Protein AF-A0A2E3S6R0-F1 (afdb_monomer)

Radius of gyration: 26.17 Å; Cα contacts (8 Å, |Δi|>4): 85; chains: 1; bounding box: 68×39×59 Å

Secondary structure (DSSP, 8-state):
--HHHHHHHHHHHHHHHHHHHHHHH-TT-------S----PPP---HHHHTT--GGGGGG-------------S----TTPEEPTTS-EEEE-TTS-EEEE-TTS-EEEEETTTTEEEEE-

Foldseek 3Di:
DPVVVVVVVVVVVVVVVVVVVVCVVPVPPPPPPPDDPPPPDPPDDDVCVVVVPDPPVVPPDDDDDDDPPPPPPAPDDDPPFDQDPQRKTWDADPVGWIKIAHPVNWIWIQDPVVRDTHTDD

Sequence (121 aa):
MPFWIALIIGVMIAIGVTALFLIRRRGDEGDNYQGQFASELAPAEDIYAMAGIDSAAATNVTQSESDATMQSTGAMAPAHATLNEHGQKTWVDEVGNTWCQNPDGSMMRFDTESGAWVPHQ

Nearest PDB structures (foldseek):
  4bxq-assembly1_A  TM=6.989E-01  e=8.598E-01  Danio rerio
  7z4b-assembly1_EA  TM=3.685E-01  e=2.975E-01  Escherichia phage vB_EcoP_SU10

Mean predicted aligned error: 21.36 Å

Structure (mmCIF, N/CA/C/O backbone):
data_AF-A0A2E3S6R0-F1
#
_entry.id   AF-A0A2E3S6R0-F1
#
loop_
_atom_site.group_PDB
_atom_site.id
_atom_site.type_symbol
_atom_site.label_atom_id
_atom_site.label_alt_id
_atom_site.label_comp_id
_atom_site.label_asym_id
_atom_site.label_entity_id
_atom_site.label_seq_id
_atom_site.pdbx_PDB_ins_code
_atom_site.Cartn_x
_atom_site.Cartn_y
_atom_site.Cartn_z
_atom_site.occupancy
_atom_site.B_iso_or_equiv
_atom_site.auth_seq_id
_atom_site.auth_comp_id
_atom_site.auth_asym_id
_atom_site.auth_atom_id
_atom_site.pdbx_PDB_model_num
ATOM 1 N N . MET A 1 1 ? -33.911 0.971 19.151 1.00 66.69 1 MET A N 1
ATOM 2 C CA . MET A 1 1 ? -32.793 1.423 18.294 1.00 66.69 1 MET A CA 1
ATOM 3 C C . MET A 1 1 ? -33.152 2.781 17.714 1.00 66.69 1 MET A C 1
ATOM 5 O O . MET A 1 1 ? -34.239 2.875 17.153 1.00 66.69 1 MET A O 1
ATOM 9 N N . PRO A 1 2 ? -32.337 3.834 17.885 1.00 81.62 2 PRO A N 1
ATOM 10 C CA . PRO A 1 2 ? -32.695 5.167 17.411 1.00 81.62 2 PRO A CA 1
ATOM 11 C C . PRO A 1 2 ? -32.715 5.172 15.879 1.00 81.62 2 PRO A C 1
ATOM 13 O O . PRO A 1 2 ? -31.675 5.051 15.236 1.00 81.62 2 PRO A O 1
ATOM 16 N N . PHE A 1 3 ? -33.908 5.279 15.293 1.00 80.19 3 PHE A N 1
ATOM 17 C CA . PHE A 1 3 ? -34.137 5.255 13.842 1.00 80.19 3 PHE A CA 1
ATOM 18 C C . PHE A 1 3 ? -33.315 6.320 13.089 1.00 80.19 3 PHE A C 1
ATOM 20 O O . PHE A 1 3 ? -32.894 6.096 11.956 1.00 80.19 3 PHE A O 1
ATOM 27 N N . TRP A 1 4 ? -32.989 7.438 13.748 1.00 87.06 4 TRP A N 1
ATOM 28 C CA . TRP A 1 4 ? -32.151 8.493 13.175 1.00 87.06 4 TRP A CA 1
ATOM 29 C C . TRP A 1 4 ? -30.727 8.023 12.840 1.00 87.06 4 TRP A C 1
ATOM 31 O O . TRP A 1 4 ? -30.132 8.519 11.890 1.00 87.06 4 TRP A O 1
ATOM 41 N N . ILE A 1 5 ? -30.176 7.056 13.585 1.00 89.69 5 ILE A N 1
ATOM 42 C CA . ILE A 1 5 ? -28.811 6.557 13.358 1.00 89.69 5 ILE A CA 1
ATOM 43 C C . ILE A 1 5 ? -28.769 5.763 12.054 1.00 89.69 5 ILE A C 1
ATOM 45 O O . ILE A 1 5 ? -27.871 5.958 11.240 1.00 89.69 5 ILE A O 1
ATOM 49 N N . ALA A 1 6 ? -29.779 4.921 11.822 1.00 88.38 6 ALA A N 1
ATOM 50 C CA . ALA A 1 6 ? -29.905 4.167 10.580 1.00 88.38 6 ALA A CA 1
ATOM 51 C C . ALA A 1 6 ? -30.070 5.096 9.365 1.00 88.38 6 ALA A C 1
ATOM 53 O O . ALA A 1 6 ? -29.501 4.826 8.310 1.00 88.38 6 ALA A O 1
ATOM 54 N N . LEU A 1 7 ? -30.781 6.219 9.529 1.00 90.81 7 LEU A N 1
ATOM 55 C CA . LEU A 1 7 ? -30.943 7.225 8.477 1.00 90.81 7 LEU A CA 1
ATOM 56 C C . LEU A 1 7 ? -29.609 7.905 8.133 1.00 90.81 7 LEU A C 1
ATOM 58 O O . LEU A 1 7 ? -29.259 7.994 6.959 1.00 90.81 7 LEU A O 1
ATOM 62 N N . ILE A 1 8 ? -28.830 8.317 9.139 1.00 92.44 8 ILE A N 1
ATOM 63 C CA . ILE A 1 8 ? -27.512 8.945 8.931 1.00 92.44 8 ILE A CA 1
ATOM 64 C C . ILE A 1 8 ? -26.546 7.977 8.234 1.00 92.44 8 ILE A C 1
ATOM 66 O O . ILE A 1 8 ? -25.868 8.356 7.278 1.00 92.44 8 ILE A O 1
ATOM 70 N N . ILE A 1 9 ? -26.515 6.717 8.674 1.00 91.75 9 ILE A N 1
ATOM 71 C CA . ILE A 1 9 ? -25.665 5.684 8.070 1.00 91.75 9 ILE A CA 1
ATOM 72 C C . ILE A 1 9 ? -26.089 5.418 6.620 1.00 91.75 9 ILE A C 1
ATOM 74 O O . ILE A 1 9 ? -25.236 5.363 5.735 1.00 91.75 9 ILE A O 1
ATOM 78 N N . GLY A 1 10 ? -27.394 5.320 6.349 1.00 93.69 10 GLY A N 1
ATOM 79 C CA . GLY A 1 10 ? -27.914 5.121 4.995 1.00 93.69 10 GLY A CA 1
ATOM 80 C C . GLY A 1 10 ? -27.517 6.241 4.030 1.00 93.69 10 GLY A C 1
ATOM 81 O O . GLY A 1 10 ? -27.111 5.960 2.903 1.00 93.69 10 GLY A O 1
ATOM 82 N N . VAL A 1 11 ? -27.556 7.499 4.482 1.00 94.25 11 VAL A N 1
ATOM 83 C CA . VAL A 1 11 ? -27.134 8.659 3.677 1.00 94.25 11 VAL A CA 1
ATOM 84 C C . VAL A 1 11 ? -25.633 8.616 3.377 1.00 94.25 11 VAL A C 1
ATOM 86 O O . VAL A 1 11 ? -25.240 8.806 2.227 1.00 94.25 11 VAL A O 1
ATOM 89 N N . MET A 1 12 ? -24.793 8.304 4.369 1.00 92.38 12 MET A N 1
ATOM 90 C CA . MET A 1 12 ? -23.341 8.191 4.164 1.00 92.38 12 MET A CA 1
ATOM 91 C C . MET A 1 12 ? -22.981 7.083 3.170 1.00 92.38 12 MET A C 1
ATOM 93 O O . MET A 1 12 ? -22.153 7.288 2.281 1.00 92.38 12 MET A O 1
ATOM 97 N N . ILE A 1 13 ? -23.644 5.927 3.273 1.00 94.25 13 ILE A N 1
ATOM 98 C CA . ILE A 1 13 ? -23.439 4.816 2.339 1.00 94.25 13 ILE A CA 1
ATOM 99 C C . ILE A 1 13 ? -23.885 5.218 0.927 1.00 94.25 13 ILE A C 1
ATOM 101 O O . ILE A 1 13 ? -23.160 4.966 -0.033 1.00 94.25 13 ILE A O 1
ATOM 105 N N . ALA A 1 14 ? -25.030 5.893 0.780 1.00 92.50 14 ALA A N 1
ATOM 106 C CA . ALA A 1 14 ? -25.534 6.324 -0.524 1.00 92.50 14 ALA A CA 1
ATOM 107 C C . ALA A 1 14 ? -24.580 7.298 -1.239 1.00 92.50 14 ALA A C 1
ATOM 109 O O . ALA A 1 14 ? -24.371 7.169 -2.449 1.00 92.50 14 ALA A O 1
ATOM 110 N N . ILE A 1 15 ? -23.961 8.223 -0.497 1.00 90.56 15 ILE A N 1
ATOM 111 C CA . ILE A 1 15 ? -22.965 9.172 -1.024 1.00 90.56 15 ILE A CA 1
ATOM 112 C C . ILE A 1 15 ? -21.679 8.437 -1.425 1.00 90.56 15 ILE A C 1
ATOM 114 O O . ILE A 1 15 ? -21.156 8.647 -2.520 1.00 90.56 15 ILE A O 1
ATOM 118 N N . GLY A 1 16 ? -21.191 7.527 -0.576 1.00 89.88 16 GLY A N 1
ATOM 119 C CA . GLY A 1 16 ? -19.992 6.739 -0.874 1.00 89.88 16 GLY A CA 1
ATOM 120 C C . GLY A 1 16 ? -20.160 5.859 -2.115 1.00 89.88 16 GLY A C 1
ATOM 121 O O . GLY A 1 16 ? -19.281 5.813 -2.976 1.00 89.88 16 GLY A O 1
ATOM 122 N N . VAL A 1 17 ? -21.322 5.214 -2.257 1.00 91.38 17 VAL A N 1
ATOM 123 C CA . VAL A 1 17 ? -21.636 4.368 -3.417 1.00 91.38 17 VAL A CA 1
ATOM 124 C C . VAL A 1 17 ? -21.760 5.199 -4.696 1.00 91.38 17 VAL A C 1
ATOM 126 O O . VAL A 1 17 ? -21.253 4.774 -5.733 1.00 91.38 17 VAL A O 1
ATOM 129 N N . THR A 1 18 ? -22.366 6.391 -4.650 1.00 88.19 18 THR A N 1
ATOM 130 C CA . THR A 1 18 ? -22.445 7.265 -5.836 1.00 88.19 18 THR A CA 1
ATOM 131 C C . THR A 1 18 ? -21.078 7.803 -6.257 1.00 88.19 18 THR A C 1
ATOM 133 O O . THR A 1 18 ? -20.783 7.791 -7.452 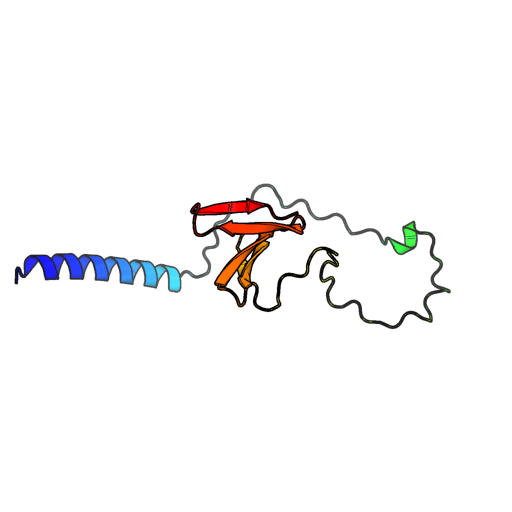1.00 88.19 18 THR A O 1
ATOM 136 N N . ALA A 1 19 ? -20.213 8.195 -5.318 1.00 84.81 19 ALA A N 1
ATOM 137 C CA . ALA A 1 19 ? -18.848 8.626 -5.629 1.00 84.81 19 ALA A CA 1
ATOM 138 C C . ALA A 1 19 ? -18.020 7.495 -6.265 1.00 84.81 19 ALA A C 1
ATOM 140 O O . ALA A 1 19 ? -17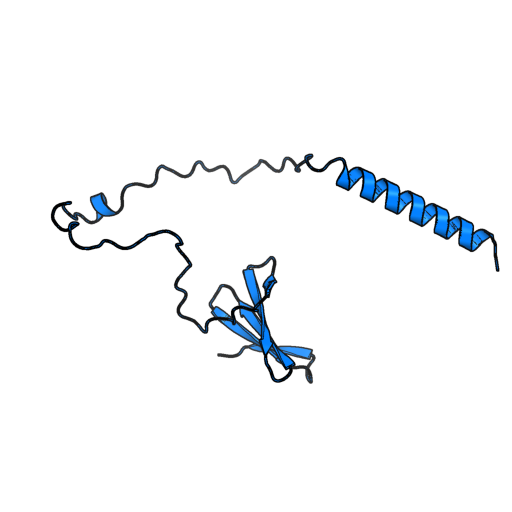.425 7.679 -7.328 1.00 84.81 19 ALA A O 1
ATOM 141 N N . LEU A 1 20 ? -18.049 6.295 -5.674 1.00 84.50 20 LEU A N 1
ATOM 142 C CA . LEU A 1 20 ? -17.330 5.136 -6.207 1.00 84.50 20 LEU A CA 1
ATOM 143 C C . LEU A 1 20 ? -17.862 4.721 -7.587 1.00 84.50 20 LEU A C 1
ATOM 145 O O . LEU A 1 20 ? -17.086 4.359 -8.470 1.00 84.50 20 LEU A O 1
ATOM 149 N N . PHE A 1 21 ? -19.180 4.799 -7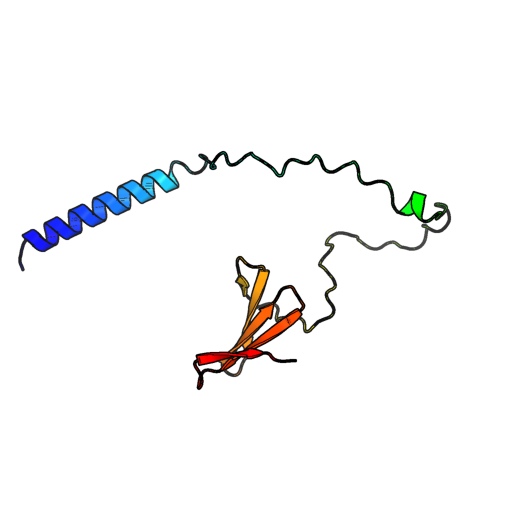.792 1.00 88.31 21 PHE A N 1
ATOM 150 C CA . PHE A 1 21 ? -19.810 4.507 -9.077 1.00 88.31 21 PHE A CA 1
ATOM 151 C C . PHE A 1 21 ? -19.385 5.499 -10.167 1.00 88.31 21 PHE A C 1
ATOM 153 O O . PHE A 1 21 ? -19.139 5.090 -11.301 1.00 88.31 21 PHE A O 1
ATOM 160 N N . LEU A 1 22 ? -19.244 6.786 -9.833 1.00 81.56 22 LEU A N 1
ATOM 161 C CA . LEU A 1 22 ? -18.747 7.797 -10.767 1.00 81.56 22 LEU A CA 1
ATOM 162 C C . LEU A 1 22 ? -17.273 7.579 -11.119 1.00 81.56 22 LEU A C 1
ATOM 164 O O . LEU A 1 22 ? -16.939 7.666 -12.295 1.00 81.56 22 LEU A O 1
ATOM 168 N N . ILE A 1 23 ? -16.423 7.226 -10.151 1.00 83.06 23 ILE A N 1
ATOM 169 C CA . ILE A 1 23 ? -14.999 6.930 -10.398 1.00 83.06 23 ILE A CA 1
ATOM 170 C C . ILE A 1 23 ? -14.852 5.682 -11.276 1.00 83.06 23 ILE A C 1
ATOM 172 O O . ILE A 1 23 ? -14.105 5.690 -12.248 1.00 83.06 23 ILE A O 1
ATOM 176 N N . ARG A 1 24 ? -15.633 4.626 -11.011 1.00 74.81 24 ARG A N 1
ATOM 177 C CA . ARG A 1 24 ? -15.643 3.426 -11.865 1.00 74.81 24 ARG A CA 1
ATOM 178 C C . ARG A 1 24 ? -16.149 3.704 -13.281 1.00 74.81 24 ARG A C 1
ATOM 180 O O . ARG A 1 24 ? -15.753 3.009 -14.210 1.00 74.81 24 ARG A O 1
ATOM 187 N N . ARG A 1 25 ? -17.052 4.676 -13.440 1.00 71.25 25 ARG A N 1
ATOM 188 C CA . ARG A 1 25 ? -17.630 5.053 -14.737 1.00 71.25 25 ARG A CA 1
ATOM 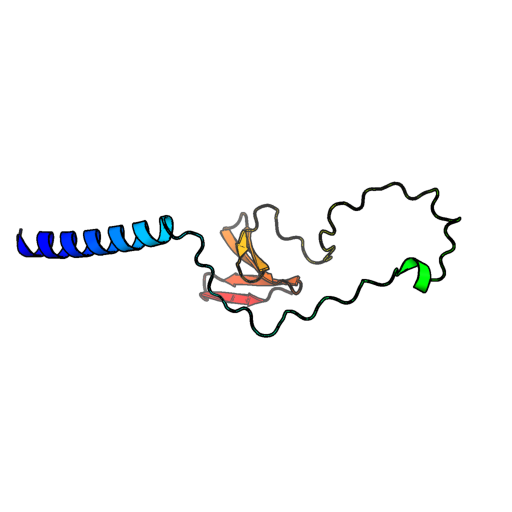189 C C . ARG A 1 25 ? -16.759 6.047 -15.513 1.00 71.25 25 ARG A C 1
ATOM 191 O O . ARG A 1 25 ? -16.832 6.053 -16.736 1.00 71.25 25 ARG A O 1
ATOM 198 N N . ARG A 1 26 ? -15.954 6.867 -14.832 1.00 60.59 26 ARG A N 1
ATOM 199 C CA . ARG A 1 26 ? -15.033 7.859 -15.418 1.00 60.59 26 ARG A CA 1
ATOM 200 C C . ARG A 1 26 ? -13.586 7.358 -15.479 1.00 60.59 26 ARG A C 1
ATOM 202 O O . ARG A 1 26 ? -12.662 8.115 -15.215 1.00 60.59 26 ARG A O 1
ATOM 209 N N . GLY A 1 27 ? -13.376 6.091 -15.823 1.00 57.72 27 GLY A N 1
ATOM 210 C CA . GLY A 1 27 ? -12.044 5.482 -15.911 1.00 57.72 27 GLY A CA 1
ATOM 211 C C . GLY A 1 27 ? -11.128 6.015 -17.025 1.00 57.72 27 GLY A C 1
ATOM 212 O O . GLY A 1 27 ? -10.305 5.241 -17.493 1.00 57.72 27 GLY A O 1
ATOM 213 N N . ASP A 1 28 ? -11.284 7.266 -17.473 1.00 58.56 28 ASP A N 1
ATOM 214 C CA . ASP A 1 28 ? -10.393 7.909 -18.450 1.00 58.56 28 ASP A CA 1
ATOM 215 C C . ASP A 1 28 ? -10.506 9.451 -18.447 1.00 58.56 28 ASP A C 1
ATOM 217 O O . ASP A 1 28 ? -10.640 10.097 -19.480 1.00 58.56 28 ASP A O 1
ATOM 221 N N . GLU A 1 29 ? -10.512 10.079 -17.272 1.00 55.62 29 GLU A N 1
ATOM 222 C CA . GLU A 1 29 ? -10.125 11.495 -17.170 1.00 55.62 29 GLU A CA 1
ATOM 223 C C . GLU A 1 29 ? -8.785 11.523 -16.441 1.00 55.62 29 GLU A C 1
ATOM 225 O O . GLU A 1 29 ? -8.684 11.922 -15.285 1.00 55.62 29 GLU A O 1
ATOM 230 N N . GLY A 1 30 ? -7.771 10.978 -17.122 1.00 54.56 30 GLY A N 1
ATOM 231 C CA . GLY A 1 30 ? -6.382 11.088 -16.713 1.00 54.56 30 GLY A CA 1
ATOM 232 C C . GLY A 1 30 ? -6.028 12.559 -16.579 1.00 54.56 30 GLY A C 1
ATOM 233 O O . GLY A 1 30 ? -6.143 13.337 -17.531 1.00 54.56 30 GLY A O 1
ATOM 234 N N . ASP A 1 31 ? -5.642 12.932 -15.369 1.00 52.19 31 ASP A N 1
ATOM 235 C CA . ASP A 1 31 ? -5.217 14.272 -15.035 1.00 52.19 31 ASP A CA 1
ATOM 236 C C . ASP A 1 31 ? -4.165 14.745 -16.045 1.00 52.19 31 ASP A C 1
ATOM 238 O O . ASP A 1 31 ? -3.118 14.123 -16.248 1.00 52.19 31 ASP A O 1
ATOM 242 N N . ASN A 1 32 ? -4.470 15.853 -16.717 1.00 52.59 32 ASN A N 1
ATOM 243 C CA . ASN A 1 32 ? -3.588 16.494 -17.678 1.00 52.59 32 ASN A CA 1
ATOM 244 C C . ASN A 1 32 ? -2.448 17.200 -16.922 1.00 52.59 32 ASN A C 1
ATOM 246 O O . ASN A 1 32 ? -2.399 18.422 -16.830 1.00 52.59 32 ASN A O 1
ATOM 250 N N . TYR A 1 33 ? -1.525 16.419 -16.364 1.00 48.72 33 TYR A N 1
ATOM 251 C CA . TYR A 1 33 ? -0.212 16.883 -15.921 1.00 48.72 33 TYR A CA 1
ATOM 252 C C . TYR A 1 33 ? 0.817 16.632 -17.033 1.00 48.72 33 TYR A C 1
ATOM 254 O O . TYR A 1 33 ? 1.876 16.050 -16.816 1.00 48.72 33 TYR A O 1
ATOM 262 N N . GLN A 1 34 ? 0.505 17.058 -18.263 1.00 51.66 34 GLN A N 1
ATOM 263 C CA . GLN A 1 34 ? 1.498 17.158 -19.333 1.00 51.66 34 GLN A CA 1
ATOM 264 C C . GLN A 1 34 ? 2.195 18.513 -19.234 1.00 51.66 34 GLN A C 1
ATOM 266 O O . GLN A 1 34 ? 1.859 19.476 -19.916 1.00 51.66 34 GLN A O 1
ATOM 271 N N . GLY A 1 35 ? 3.184 18.588 -18.356 1.00 56.94 35 GLY A N 1
ATOM 272 C CA . GLY A 1 35 ? 4.100 19.713 -18.307 1.00 56.94 35 GLY A CA 1
ATOM 273 C C . GLY A 1 35 ? 5.405 19.263 -17.683 1.00 56.94 35 GLY A C 1
ATOM 274 O O . GLY A 1 35 ? 5.423 18.974 -16.495 1.00 56.94 35 GLY A O 1
ATOM 275 N N . GLN A 1 36 ? 6.475 19.253 -18.487 1.00 51.53 36 GLN A N 1
ATOM 276 C CA . GLN A 1 36 ? 7.884 19.313 -18.055 1.00 51.53 36 GLN A CA 1
ATOM 277 C C . GLN A 1 36 ? 8.761 18.045 -18.121 1.00 51.53 36 GLN A C 1
ATOM 279 O O . GLN A 1 36 ? 9.911 18.123 -17.712 1.00 51.53 36 GLN A O 1
ATOM 284 N N . PHE A 1 37 ? 8.336 16.922 -18.711 1.00 49.16 37 PHE A N 1
ATOM 285 C CA . PHE A 1 37 ? 9.278 15.809 -18.991 1.00 49.16 37 PHE A CA 1
ATOM 286 C C . PHE A 1 37 ? 9.138 15.162 -20.372 1.00 49.16 37 PHE A C 1
ATOM 288 O O . PHE A 1 37 ? 9.721 14.113 -20.621 1.00 49.16 37 PHE A O 1
ATOM 295 N N . ALA A 1 38 ? 8.428 15.794 -21.308 1.00 57.50 38 ALA A N 1
ATOM 296 C CA . ALA A 1 38 ? 8.480 15.401 -22.715 1.00 57.50 38 ALA A CA 1
ATOM 297 C C . ALA A 1 38 ? 9.741 15.983 -23.379 1.00 57.50 38 ALA A C 1
ATOM 299 O O . ALA A 1 38 ? 9.655 16.757 -24.328 1.00 57.50 38 ALA A O 1
ATOM 300 N N . SER A 1 39 ? 10.920 15.651 -22.850 1.00 58.91 39 SER A N 1
ATOM 301 C CA . SER A 1 39 ? 12.126 15.693 -23.670 1.00 58.91 39 SER A CA 1
ATOM 302 C C . SER A 1 39 ? 12.017 14.487 -24.589 1.00 58.91 39 SER A C 1
ATOM 304 O O . SER A 1 39 ? 12.108 13.352 -24.124 1.00 58.91 39 SER A O 1
ATOM 306 N N . GLU A 1 40 ? 11.732 14.729 -25.865 1.00 63.72 40 GLU A N 1
ATOM 307 C CA . GLU A 1 40 ? 11.901 13.736 -26.921 1.00 63.72 40 GLU A CA 1
ATOM 308 C C . GLU A 1 40 ? 13.238 13.014 -26.694 1.00 63.72 40 GLU A C 1
ATOM 310 O O . GLU A 1 40 ? 14.299 13.640 -26.667 1.00 63.72 40 GLU A O 1
ATOM 315 N N . LEU A 1 41 ? 13.194 11.713 -26.390 1.00 61.81 41 LEU A N 1
ATOM 316 C CA . LEU A 1 41 ? 14.416 10.938 -26.236 1.00 61.81 41 LEU A CA 1
ATOM 317 C C . LEU A 1 41 ? 15.109 10.993 -27.596 1.00 61.81 41 LEU A C 1
ATOM 319 O O . LEU A 1 41 ? 14.538 10.548 -28.594 1.00 61.81 41 LEU A O 1
ATOM 323 N N . ALA A 1 42 ? 16.300 11.595 -27.646 1.00 60.97 42 ALA A N 1
ATOM 324 C CA . ALA A 1 42 ? 17.093 11.632 -28.864 1.00 60.97 42 ALA A CA 1
ATOM 325 C C . ALA A 1 42 ? 17.233 10.198 -29.412 1.00 60.97 42 ALA A C 1
ATOM 327 O O . ALA A 1 42 ? 17.338 9.262 -28.609 1.00 60.97 42 ALA A O 1
ATOM 328 N N . PRO A 1 43 ? 17.213 10.004 -30.744 1.00 69.31 43 PRO A N 1
ATOM 329 C CA . PRO A 1 43 ? 17.378 8.684 -31.338 1.00 69.31 43 PRO A CA 1
ATOM 330 C C . PRO A 1 43 ? 18.607 8.001 -30.737 1.00 69.31 43 PRO A C 1
ATOM 332 O O . PRO A 1 43 ? 19.693 8.578 -30.748 1.00 69.31 43 PRO A O 1
ATOM 335 N N . ALA A 1 44 ? 18.422 6.807 -30.169 1.00 68.69 44 ALA A N 1
ATOM 336 C CA . ALA A 1 44 ? 19.523 6.048 -29.598 1.00 68.69 44 ALA A CA 1
ATOM 337 C C . ALA A 1 44 ? 20.507 5.706 -30.725 1.00 68.69 44 ALA A C 1
ATOM 339 O O . ALA A 1 44 ? 20.168 4.965 -31.648 1.00 68.69 44 ALA A O 1
ATOM 340 N N . GLU A 1 45 ? 21.692 6.309 -30.683 1.00 71.81 45 GLU A N 1
ATOM 341 C CA . GLU A 1 45 ? 22.772 6.010 -31.617 1.00 71.81 45 GLU A CA 1
ATOM 342 C C . GLU A 1 45 ? 23.278 4.580 -31.376 1.00 71.81 45 GLU A C 1
ATOM 344 O O . GLU A 1 45 ? 23.322 4.103 -30.239 1.00 71.81 45 GLU A O 1
ATOM 349 N N . ASP A 1 46 ? 23.617 3.876 -32.455 1.00 73.88 46 ASP A N 1
ATOM 350 C CA . ASP A 1 46 ? 23.998 2.467 -32.405 1.00 73.88 46 ASP A CA 1
ATOM 351 C C . ASP A 1 46 ? 25.349 2.282 -31.685 1.00 73.88 46 ASP A C 1
ATOM 353 O O . ASP A 1 46 ? 26.409 2.705 -32.157 1.00 73.88 46 ASP A O 1
ATOM 357 N N . ILE A 1 47 ? 25.308 1.617 -30.528 1.00 73.06 47 ILE A N 1
ATOM 358 C CA . ILE A 1 47 ? 26.466 1.351 -29.665 1.00 73.06 47 ILE A CA 1
ATOM 359 C C . ILE A 1 47 ? 27.496 0.458 -30.382 1.00 73.06 47 ILE A C 1
ATOM 361 O O . ILE A 1 47 ? 28.698 0.602 -30.146 1.00 73.06 47 ILE A O 1
ATOM 365 N N . TYR A 1 48 ? 27.066 -0.418 -31.299 1.00 72.00 48 TYR A N 1
ATOM 366 C CA . TYR A 1 48 ? 27.965 -1.318 -32.033 1.00 72.00 48 TYR A CA 1
ATOM 367 C C . TYR A 1 48 ? 28.810 -0.577 -33.072 1.00 72.00 48 TYR A C 1
ATOM 369 O O . TYR A 1 48 ? 29.991 -0.894 -33.245 1.00 72.00 48 TYR A O 1
ATOM 377 N N . ALA A 1 49 ? 28.240 0.455 -33.703 1.00 68.94 49 ALA A N 1
ATOM 378 C CA . ALA A 1 49 ? 28.970 1.340 -34.607 1.00 68.94 49 ALA A CA 1
ATOM 379 C C . ALA A 1 49 ? 30.019 2.172 -33.851 1.00 68.94 49 ALA A C 1
ATOM 381 O O . ALA A 1 49 ? 31.127 2.379 -34.346 1.00 68.94 49 ALA A O 1
ATOM 382 N N . MET A 1 50 ? 29.701 2.590 -32.622 1.00 71.81 50 MET A N 1
ATOM 383 C CA . MET A 1 50 ? 30.609 3.361 -31.768 1.00 71.81 50 MET A CA 1
ATOM 384 C C . MET A 1 50 ? 31.749 2.508 -31.186 1.00 71.81 50 MET A C 1
ATOM 386 O O . MET A 1 50 ? 32.865 2.996 -31.013 1.00 71.81 50 MET A O 1
ATOM 390 N N . ALA A 1 51 ? 31.488 1.226 -30.914 1.00 72.31 51 ALA A N 1
ATOM 391 C CA . ALA A 1 51 ? 32.478 0.271 -30.415 1.00 72.31 51 ALA A CA 1
ATOM 392 C C . ALA A 1 51 ? 33.443 -0.249 -31.503 1.00 72.31 51 ALA A C 1
ATOM 394 O O . ALA A 1 51 ? 34.375 -0.988 -31.181 1.00 72.31 51 ALA A O 1
ATOM 395 N N . GLY A 1 52 ? 33.241 0.125 -32.774 1.00 62.09 52 GLY A N 1
ATOM 396 C CA . GLY A 1 52 ? 34.099 -0.284 -33.892 1.00 62.09 52 GLY A CA 1
ATOM 397 C C . GLY A 1 52 ? 34.063 -1.788 -34.177 1.00 62.09 52 GLY A C 1
ATOM 398 O O . GLY A 1 52 ? 35.055 -2.349 -34.640 1.00 62.09 52 GLY A O 1
ATOM 399 N N . ILE A 1 53 ? 32.952 -2.459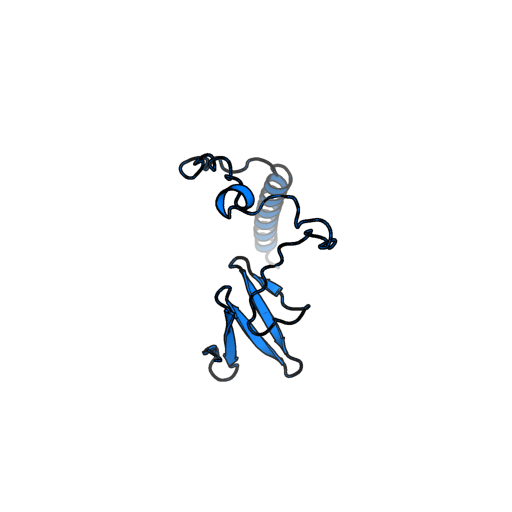 -33.855 1.00 62.25 53 ILE A N 1
ATOM 400 C CA . ILE A 1 53 ? 32.816 -3.906 -34.029 1.00 62.25 53 ILE A CA 1
ATOM 401 C C . ILE A 1 53 ? 32.301 -4.166 -35.446 1.00 62.25 53 ILE A C 1
ATOM 403 O O . ILE A 1 53 ? 31.106 -4.064 -35.718 1.00 62.25 53 ILE A O 1
ATOM 407 N N . ASP A 1 54 ? 33.207 -4.515 -36.357 1.00 61.88 54 ASP A N 1
ATOM 408 C CA . ASP A 1 54 ? 32.836 -4.924 -37.710 1.00 61.88 54 ASP A CA 1
ATOM 409 C C . ASP A 1 54 ? 31.956 -6.186 -37.662 1.00 61.88 54 ASP A C 1
ATOM 411 O O . ASP A 1 54 ? 32.297 -7.195 -37.033 1.00 61.88 54 ASP A O 1
ATOM 415 N N . SER A 1 55 ? 30.819 -6.149 -38.364 1.00 56.34 55 SER A N 1
ATOM 416 C CA . SER A 1 55 ? 29.728 -7.143 -38.339 1.00 56.34 55 SER A CA 1
ATOM 417 C C . SER A 1 55 ? 30.099 -8.566 -38.802 1.00 56.34 55 SER A C 1
ATOM 419 O O . SER A 1 55 ? 29.226 -9.415 -38.970 1.00 56.34 55 SER A O 1
ATOM 421 N N . ALA A 1 56 ? 31.382 -8.863 -39.007 1.00 52.31 56 ALA A N 1
ATOM 422 C CA . ALA A 1 56 ? 31.883 -10.168 -39.433 1.00 52.31 56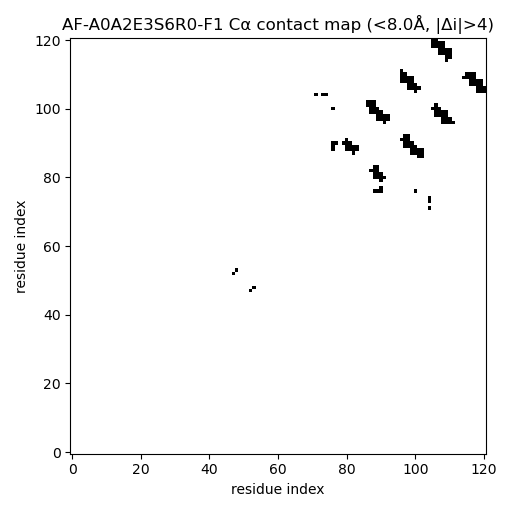 ALA A CA 1
ATOM 423 C C . ALA A 1 56 ? 32.117 -11.158 -38.272 1.00 52.31 56 ALA A C 1
ATOM 425 O O . ALA A 1 56 ? 32.307 -12.348 -38.520 1.00 52.31 56 ALA A O 1
ATOM 426 N N . ALA A 1 57 ? 32.080 -10.706 -37.013 1.00 49.03 57 ALA A N 1
ATOM 427 C CA . ALA A 1 57 ? 32.254 -11.567 -35.834 1.00 49.03 57 ALA A CA 1
ATOM 428 C C . ALA A 1 57 ? 30.930 -12.093 -35.231 1.00 49.03 57 ALA A C 1
ATOM 430 O O . ALA A 1 57 ? 30.950 -12.827 -34.244 1.00 49.03 57 ALA A O 1
ATOM 431 N N . ALA A 1 58 ? 29.777 -11.746 -35.812 1.00 52.34 58 ALA A N 1
ATOM 432 C CA . ALA A 1 58 ? 28.457 -11.986 -35.219 1.00 52.34 58 ALA A CA 1
ATOM 433 C C . ALA A 1 58 ? 27.840 -13.375 -35.504 1.00 52.34 58 ALA A C 1
ATOM 435 O O . ALA A 1 58 ? 26.693 -13.623 -35.145 1.00 52.34 58 ALA A O 1
ATOM 436 N N . THR A 1 59 ? 28.561 -14.314 -36.126 1.00 49.19 59 THR A N 1
ATOM 437 C CA . THR A 1 59 ? 27.961 -15.599 -36.551 1.00 49.19 59 THR A CA 1
ATOM 438 C C . THR A 1 59 ? 27.894 -16.667 -35.446 1.00 49.19 59 THR A C 1
ATOM 440 O O . THR A 1 59 ? 27.494 -17.788 -35.726 1.00 49.19 59 THR A O 1
ATOM 443 N N . ASN A 1 60 ? 28.237 -16.370 -34.186 1.00 47.75 60 ASN A N 1
ATOM 444 C CA . ASN A 1 60 ? 28.200 -17.371 -33.102 1.00 47.75 60 ASN A CA 1
ATOM 445 C C . ASN A 1 60 ? 27.654 -16.867 -31.755 1.00 47.75 60 ASN A C 1
ATOM 447 O O . ASN A 1 60 ? 28.056 -17.363 -30.706 1.00 47.75 60 ASN A O 1
ATOM 451 N N . VAL A 1 61 ? 26.699 -15.935 -31.751 1.00 45.53 61 VAL A N 1
ATOM 452 C CA . VAL A 1 61 ? 25.889 -15.676 -30.546 1.00 45.53 61 VAL A CA 1
ATOM 453 C C . VAL A 1 61 ? 24.413 -15.670 -30.929 1.00 45.53 61 VAL A C 1
ATOM 455 O O . VAL A 1 61 ? 23.773 -14.639 -31.078 1.00 45.53 61 VAL A O 1
ATOM 458 N N . THR A 1 62 ? 23.864 -16.868 -31.138 1.00 50.34 62 THR A N 1
ATOM 459 C CA . THR A 1 62 ? 22.420 -17.082 -31.003 1.00 50.34 62 THR A CA 1
ATOM 460 C C . THR A 1 62 ? 22.133 -17.263 -29.521 1.00 50.34 62 THR A C 1
ATOM 462 O O . THR A 1 62 ? 22.401 -18.340 -28.996 1.00 50.34 62 THR A O 1
ATOM 465 N N . GLN A 1 63 ? 21.587 -16.243 -28.860 1.00 42.47 63 GLN A N 1
ATOM 466 C CA . GLN A 1 63 ? 20.649 -16.429 -27.750 1.00 42.47 63 GLN A CA 1
ATOM 467 C C . GLN A 1 63 ? 19.974 -15.103 -27.379 1.00 42.47 63 GLN A C 1
ATOM 469 O O . GLN A 1 63 ? 20.563 -14.244 -26.744 1.00 42.47 63 GLN A O 1
ATOM 474 N N . SER A 1 64 ? 18.718 -14.993 -27.811 1.00 49.50 64 SER A N 1
ATOM 475 C CA . SER A 1 64 ? 17.586 -14.462 -27.049 1.00 49.50 64 SER A CA 1
ATOM 476 C C . SER A 1 64 ? 17.839 -13.253 -26.140 1.00 49.50 64 SER A C 1
ATOM 478 O O . SER A 1 64 ? 17.990 -13.406 -24.935 1.00 49.50 64 SER A O 1
ATOM 480 N N . GLU A 1 65 ? 17.714 -12.049 -26.691 1.00 48.53 65 GLU A N 1
ATOM 481 C CA . GLU A 1 65 ? 17.485 -10.826 -25.911 1.00 48.53 65 GLU A CA 1
ATOM 482 C C . GLU A 1 65 ? 15.995 -10.468 -25.973 1.00 48.53 65 GLU A C 1
ATOM 484 O O . GLU A 1 65 ? 15.544 -9.565 -26.672 1.00 48.53 65 GLU A O 1
ATOM 489 N N . SER A 1 66 ? 15.203 -11.260 -25.256 1.00 46.28 66 SER A N 1
ATOM 490 C CA . SER A 1 66 ? 13.923 -10.813 -24.702 1.00 46.28 66 SER A CA 1
ATOM 491 C C . SER A 1 66 ? 14.091 -10.893 -23.191 1.00 46.28 66 SER A C 1
ATOM 493 O O . SER A 1 66 ? 14.627 -11.880 -22.698 1.00 46.28 66 SER A O 1
ATOM 495 N N . ASP A 1 67 ? 13.684 -9.831 -22.501 1.00 37.81 67 ASP A N 1
ATOM 496 C CA . ASP A 1 67 ? 13.918 -9.548 -21.083 1.00 37.81 67 ASP A CA 1
ATOM 497 C C . ASP A 1 67 ? 15.344 -9.125 -20.702 1.00 37.81 67 ASP A C 1
ATOM 499 O O . ASP A 1 67 ? 16.152 -9.883 -20.167 1.00 37.81 67 ASP A O 1
ATOM 503 N N . ALA A 1 68 ? 15.592 -7.817 -20.821 1.00 44.00 68 ALA A N 1
ATOM 504 C CA . ALA A 1 68 ? 16.502 -7.107 -19.930 1.00 44.00 68 ALA A CA 1
ATOM 505 C C . ALA A 1 68 ? 15.925 -7.114 -18.499 1.00 44.00 68 ALA A C 1
ATOM 507 O O . ALA A 1 68 ? 15.495 -6.090 -17.964 1.00 44.00 68 ALA A O 1
ATOM 508 N N . THR A 1 69 ? 15.907 -8.288 -17.866 1.00 40.34 69 THR A N 1
ATOM 509 C CA . THR A 1 69 ? 15.767 -8.374 -16.414 1.00 40.34 69 THR A CA 1
ATOM 510 C C . THR A 1 69 ? 17.115 -7.963 -15.855 1.00 40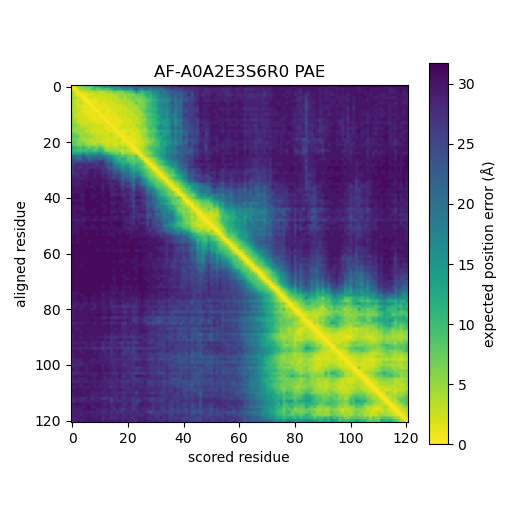.34 69 THR A C 1
ATOM 512 O O . THR A 1 69 ? 18.105 -8.669 -16.025 1.00 40.34 69 THR A O 1
ATOM 515 N N . MET A 1 70 ? 17.157 -6.777 -15.253 1.00 47.22 70 MET A N 1
ATOM 516 C CA . MET A 1 70 ? 18.324 -6.221 -14.583 1.00 47.22 70 MET A CA 1
ATOM 517 C C . MET A 1 70 ? 19.031 -7.300 -13.761 1.00 47.22 70 MET A C 1
ATOM 519 O O . MET A 1 70 ? 18.535 -7.755 -12.728 1.00 47.22 70 MET A O 1
ATOM 523 N N . GLN A 1 71 ? 20.208 -7.692 -14.232 1.00 44.91 71 GLN A N 1
ATOM 524 C CA . GLN A 1 71 ? 21.146 -8.529 -13.511 1.00 44.91 71 GLN A CA 1
ATOM 525 C C . GLN A 1 71 ? 21.768 -7.679 -12.393 1.00 44.91 71 GLN A C 1
ATOM 527 O O . GLN A 1 71 ? 22.907 -7.231 -12.484 1.00 44.91 71 GLN A O 1
ATOM 532 N N . SER A 1 72 ? 20.982 -7.403 -11.347 1.00 41.66 72 SER A N 1
ATOM 533 C CA . SER A 1 72 ? 21.502 -6.921 -10.070 1.00 41.66 72 SER A CA 1
ATOM 534 C C . SER A 1 72 ? 21.915 -8.140 -9.260 1.00 41.66 72 SER A C 1
ATOM 536 O O . SER A 1 72 ? 21.102 -8.862 -8.679 1.00 41.66 72 SER A O 1
ATOM 538 N N . THR A 1 73 ? 23.211 -8.412 -9.301 1.00 47.53 73 THR A N 1
ATOM 539 C CA . THR A 1 73 ? 23.888 -9.408 -8.479 1.00 47.53 73 THR A CA 1
ATOM 540 C C . THR A 1 73 ? 23.875 -8.922 -7.027 1.00 47.53 73 THR A C 1
ATOM 542 O O . THR A 1 73 ? 24.836 -8.327 -6.555 1.00 47.53 73 THR A O 1
ATOM 545 N N . GLY A 1 74 ? 22.767 -9.128 -6.319 1.00 50.34 74 GLY A N 1
ATOM 546 C CA . GLY A 1 74 ? 22.628 -8.778 -4.907 1.00 50.34 74 GLY A CA 1
ATOM 547 C C . GLY A 1 74 ? 21.415 -9.483 -4.326 1.00 50.34 74 GLY A C 1
ATOM 548 O O . GLY A 1 74 ? 20.296 -9.114 -4.657 1.00 50.34 74 GLY A O 1
ATOM 549 N N . ALA A 1 75 ? 21.658 -10.542 -3.543 1.00 55.97 75 ALA A N 1
ATOM 550 C CA . ALA A 1 75 ? 20.680 -11.333 -2.787 1.00 55.97 75 ALA A CA 1
ATOM 551 C C . ALA A 1 75 ? 19.275 -11.360 -3.415 1.00 55.97 75 ALA A C 1
ATOM 553 O O . ALA A 1 75 ? 18.419 -10.536 -3.110 1.00 55.97 75 ALA A O 1
ATOM 554 N N . MET A 1 76 ? 19.059 -12.296 -4.339 1.00 57.34 76 MET A N 1
ATOM 555 C CA . MET A 1 76 ? 17.803 -12.421 -5.069 1.00 57.34 76 MET A CA 1
ATOM 556 C C . MET A 1 76 ? 16.643 -12.583 -4.078 1.00 57.34 76 MET A C 1
ATOM 558 O O . MET A 1 76 ? 16.505 -13.638 -3.457 1.00 57.34 76 MET A O 1
ATOM 562 N N . ALA A 1 77 ? 15.830 -11.533 -3.913 1.00 60.84 77 ALA A N 1
ATOM 563 C CA . ALA A 1 77 ? 14.593 -11.634 -3.154 1.00 60.84 77 ALA A CA 1
ATOM 564 C C . ALA A 1 77 ? 13.768 -12.816 -3.702 1.00 60.84 77 ALA A C 1
ATOM 566 O O . ALA A 1 77 ? 13.727 -13.007 -4.926 1.00 60.84 77 ALA A O 1
ATOM 567 N N . PRO A 1 78 ? 13.137 -13.620 -2.830 1.00 65.88 78 PRO A N 1
ATOM 568 C CA . PRO A 1 78 ? 12.388 -14.800 -3.240 1.00 65.88 78 PRO A CA 1
ATOM 569 C C . PRO A 1 78 ? 11.323 -14.500 -4.298 1.00 65.88 78 PRO A C 1
ATOM 571 O O . PRO A 1 78 ? 10.789 -13.395 -4.365 1.00 65.88 78 PRO A O 1
ATOM 574 N N . ALA A 1 79 ? 10.950 -15.507 -5.092 1.00 65.94 79 ALA A N 1
ATOM 575 C CA . ALA A 1 79 ? 9.937 -15.359 -6.142 1.00 65.94 79 ALA A CA 1
ATOM 576 C C . ALA A 1 79 ? 8.551 -14.935 -5.607 1.00 65.94 79 ALA A C 1
ATOM 578 O O . ALA A 1 79 ? 7.738 -14.412 -6.363 1.00 65.94 79 ALA A O 1
ATOM 579 N N . HIS A 1 80 ? 8.284 -15.142 -4.311 1.00 71.31 80 HIS A N 1
ATOM 580 C CA . HIS A 1 80 ? 7.069 -14.688 -3.625 1.00 71.31 80 HIS A CA 1
ATOM 581 C C . HIS A 1 80 ? 7.182 -13.283 -3.014 1.00 71.31 80 HIS A C 1
ATOM 583 O O . HIS A 1 80 ? 6.269 -12.856 -2.306 1.00 71.31 80 HIS A O 1
ATOM 589 N N . ALA A 1 81 ? 8.286 -12.566 -3.241 1.00 78.12 81 ALA A N 1
ATOM 590 C CA . ALA A 1 81 ? 8.442 -11.206 -2.750 1.00 78.12 81 ALA A CA 1
ATOM 591 C C . ALA A 1 81 ? 7.458 -10.259 -3.448 1.00 78.12 81 ALA A C 1
ATOM 593 O O . ALA A 1 81 ? 7.348 -10.221 -4.673 1.00 78.12 81 ALA A O 1
ATOM 594 N N . THR A 1 82 ? 6.742 -9.480 -2.646 1.00 77.50 82 THR A N 1
ATOM 595 C CA . THR A 1 82 ? 5.810 -8.460 -3.117 1.00 77.50 82 THR A CA 1
ATOM 596 C C . THR A 1 82 ? 6.589 -7.190 -3.439 1.00 77.50 82 THR A C 1
ATOM 598 O O . THR A 1 82 ? 7.330 -6.682 -2.602 1.00 77.50 82 THR A O 1
ATOM 601 N N . LEU A 1 83 ? 6.438 -6.669 -4.656 1.00 78.81 83 LEU A N 1
ATOM 602 C CA . LEU A 1 83 ? 7.024 -5.390 -5.049 1.00 78.81 83 LEU A CA 1
ATOM 603 C C . LEU A 1 83 ? 6.094 -4.252 -4.611 1.00 78.81 83 LEU A C 1
ATOM 605 O O . LEU A 1 83 ? 4.910 -4.268 -4.949 1.00 78.81 83 LEU A O 1
ATOM 609 N N . ASN A 1 84 ? 6.610 -3.276 -3.867 1.00 76.56 84 ASN A N 1
ATOM 610 C CA . ASN A 1 84 ? 5.851 -2.081 -3.506 1.00 76.56 84 ASN A CA 1
ATOM 611 C C . ASN A 1 84 ? 5.920 -1.000 -4.605 1.00 76.56 84 ASN A C 1
ATOM 613 O O . ASN A 1 84 ? 6.721 -1.080 -5.535 1.00 76.56 84 ASN A O 1
ATOM 617 N N . GLU A 1 85 ? 5.097 0.044 -4.474 1.00 72.81 85 GLU A N 1
ATOM 618 C CA . GLU A 1 85 ? 5.020 1.176 -5.418 1.00 72.81 85 GLU A CA 1
ATOM 619 C C . GLU A 1 85 ? 6.344 1.952 -5.563 1.00 72.81 85 GLU A C 1
ATOM 621 O O . GLU A 1 85 ? 6.548 2.669 -6.539 1.00 72.81 85 GLU A O 1
ATOM 626 N N . HIS A 1 86 ? 7.267 1.784 -4.612 1.00 70.38 86 HIS A N 1
ATOM 627 C CA . HIS A 1 86 ? 8.596 2.395 -4.609 1.00 70.38 86 HIS A CA 1
ATOM 628 C C . HIS A 1 86 ? 9.691 1.471 -5.174 1.00 70.38 86 HIS A C 1
ATOM 630 O O . HIS A 1 86 ? 10.873 1.805 -5.097 1.00 70.38 86 HIS A O 1
ATOM 636 N N . GLY A 1 87 ? 9.325 0.306 -5.721 1.00 74.25 87 GLY A N 1
ATOM 637 C CA . GLY A 1 87 ? 10.262 -0.664 -6.293 1.00 74.25 87 GLY A CA 1
ATOM 638 C C . GLY A 1 87 ? 11.033 -1.502 -5.265 1.00 74.25 87 GLY A C 1
ATOM 639 O O . GLY A 1 87 ? 11.976 -2.198 -5.635 1.00 74.25 87 GLY A O 1
ATOM 640 N N . GLN A 1 88 ? 10.657 -1.454 -3.985 1.00 82.25 88 GLN A N 1
ATOM 641 C CA . GLN A 1 88 ? 11.235 -2.293 -2.933 1.00 82.25 88 GLN A CA 1
ATOM 642 C C . GLN A 1 88 ? 10.527 -3.650 -2.909 1.00 82.25 88 GLN A C 1
ATOM 644 O O . GLN A 1 88 ? 9.298 -3.725 -2.998 1.00 82.25 88 GLN A O 1
ATOM 649 N N . LYS A 1 89 ? 11.293 -4.728 -2.767 1.00 85.31 89 LYS A N 1
ATOM 650 C CA . LYS A 1 89 ? 10.779 -6.096 -2.662 1.00 85.31 89 LYS A CA 1
ATOM 651 C C . LYS A 1 89 ? 10.639 -6.476 -1.197 1.00 85.31 89 LYS A C 1
ATOM 653 O O . LYS A 1 89 ? 11.636 -6.535 -0.488 1.00 85.31 89 LYS A O 1
ATOM 658 N N . THR A 1 90 ? 9.433 -6.775 -0.740 1.00 83.94 90 THR A N 1
ATOM 659 C CA . THR A 1 90 ? 9.170 -7.217 0.632 1.00 83.94 90 THR A CA 1
ATOM 660 C C . THR A 1 90 ? 8.721 -8.670 0.654 1.00 83.94 90 THR A C 1
ATOM 662 O O . THR A 1 90 ? 7.936 -9.109 -0.183 1.00 83.94 90 THR A O 1
ATOM 665 N N . TRP A 1 91 ? 9.223 -9.457 1.599 1.00 86.69 91 TRP A N 1
ATOM 666 C CA . TRP A 1 91 ? 8.793 -10.844 1.772 1.00 86.69 91 TRP A CA 1
ATOM 667 C C . TRP A 1 91 ? 8.831 -11.248 3.236 1.00 86.69 91 TRP A C 1
ATO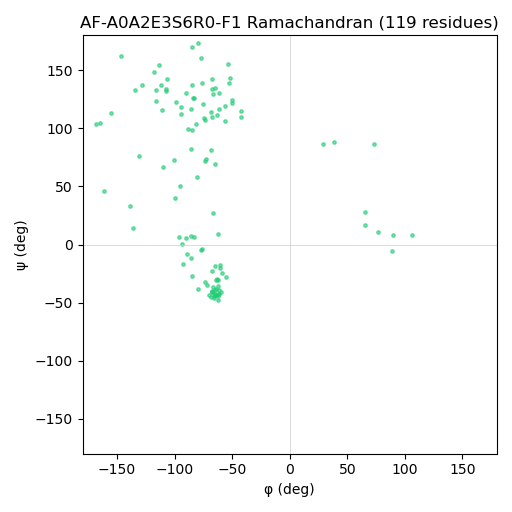M 669 O O . TRP A 1 91 ? 9.473 -10.606 4.062 1.00 86.69 91 TRP A O 1
ATOM 679 N N . VAL A 1 92 ? 8.136 -12.333 3.551 1.00 85.19 92 VAL A N 1
ATOM 680 C CA . VAL A 1 92 ? 8.215 -12.986 4.856 1.00 85.19 92 VAL A CA 1
ATOM 681 C C . VAL A 1 92 ? 8.987 -14.291 4.672 1.00 85.19 92 VAL A C 1
ATOM 683 O O . VAL A 1 92 ? 8.779 -14.997 3.676 1.00 85.19 92 VAL A O 1
ATOM 686 N N . ASP A 1 93 ? 9.936 -14.563 5.567 1.00 82.12 93 ASP A N 1
ATOM 687 C CA . ASP A 1 93 ? 10.681 -15.825 5.589 1.00 82.12 93 ASP A CA 1
ATOM 688 C C . ASP A 1 93 ? 9.871 -16.959 6.255 1.00 82.12 93 ASP A C 1
ATOM 690 O O . ASP A 1 93 ? 8.788 -16.742 6.795 1.00 82.12 93 ASP A O 1
ATOM 694 N N . GLU A 1 94 ? 10.383 -18.192 6.214 1.00 80.62 94 GLU A N 1
ATOM 695 C CA . GLU A 1 94 ? 9.718 -19.369 6.808 1.00 80.62 94 GLU A CA 1
ATOM 696 C C . GLU A 1 94 ? 9.600 -19.284 8.344 1.00 80.62 94 GLU A C 1
ATOM 698 O O . GLU A 1 94 ? 8.765 -19.951 8.952 1.00 80.62 94 GLU A O 1
ATOM 703 N N . VAL A 1 95 ? 10.403 -18.424 8.974 1.00 80.00 95 VAL A N 1
ATOM 704 C CA . VAL A 1 95 ? 10.428 -18.187 10.423 1.00 80.00 95 VAL A CA 1
ATOM 705 C C . VAL A 1 95 ? 9.442 -17.074 10.822 1.00 80.00 95 VAL A C 1
ATOM 707 O O . VAL A 1 95 ? 9.175 -16.877 12.007 1.00 80.00 95 VAL A O 1
ATOM 710 N N . GLY A 1 96 ? 8.852 -16.373 9.849 1.00 79.56 96 GLY A N 1
ATOM 711 C CA . GLY A 1 96 ? 7.912 -15.275 10.062 1.00 79.56 96 GLY A CA 1
ATOM 712 C C . GLY A 1 96 ? 8.560 -13.891 10.175 1.00 79.56 96 GLY A C 1
ATOM 713 O O . GLY A 1 96 ? 7.857 -12.926 10.478 1.00 79.56 96 GLY A O 1
ATOM 714 N N . ASN A 1 97 ? 9.865 -13.746 9.922 1.00 82.88 97 ASN A N 1
ATOM 715 C CA . ASN A 1 97 ? 10.486 -12.423 9.866 1.00 82.88 97 ASN A CA 1
ATOM 716 C C . ASN A 1 97 ? 10.139 -11.736 8.550 1.00 82.88 97 ASN A C 1
ATOM 718 O O . ASN A 1 97 ? 10.184 -12.339 7.475 1.00 82.88 97 ASN A O 1
ATOM 722 N N . THR A 1 98 ? 9.846 -10.441 8.636 1.00 85.94 98 THR A N 1
ATOM 723 C CA . THR A 1 98 ? 9.600 -9.618 7.453 1.00 85.94 98 THR A CA 1
ATOM 724 C C . THR A 1 98 ? 10.908 -9.005 6.978 1.00 85.94 98 THR A C 1
ATOM 726 O O . THR A 1 98 ? 11.651 -8.404 7.753 1.00 85.94 98 THR A O 1
ATOM 729 N N . TRP A 1 99 ? 11.174 -9.146 5.692 1.00 85.50 99 TRP A N 1
ATOM 730 C CA . TRP A 1 99 ? 12.342 -8.635 5.001 1.00 85.50 99 TRP A CA 1
ATOM 731 C C . TRP A 1 99 ? 11.910 -7.633 3.935 1.00 85.50 99 TRP A C 1
ATOM 733 O O . TRP A 1 99 ? 10.829 -7.743 3.354 1.00 85.50 99 TRP A O 1
ATOM 743 N N . CYS A 1 100 ? 12.762 -6.648 3.688 1.00 85.25 100 CYS A N 1
ATOM 744 C CA . CYS A 1 100 ? 12.615 -5.649 2.643 1.00 85.25 100 CYS A CA 1
ATOM 745 C C . CYS A 1 100 ? 13.951 -5.500 1.917 1.00 85.25 100 CYS A C 1
ATOM 747 O O . CYS A 1 100 ? 14.986 -5.371 2.558 1.00 85.25 100 CYS A O 1
ATOM 749 N N . GLN A 1 101 ? 13.935 -5.507 0.592 1.00 86.00 101 GLN A N 1
ATOM 750 C CA . GLN A 1 101 ? 15.074 -5.196 -0.257 1.00 86.00 101 GLN A CA 1
ATOM 751 C C . GLN A 1 101 ? 14.757 -3.937 -1.054 1.00 86.00 101 GLN A C 1
ATOM 753 O O . GLN A 1 101 ? 13.773 -3.881 -1.792 1.00 86.00 101 GLN A O 1
ATOM 758 N N . ASN A 1 102 ? 15.616 -2.940 -0.927 1.00 83.75 102 ASN A N 1
ATOM 759 C CA . ASN A 1 102 ? 15.537 -1.705 -1.680 1.00 83.75 102 ASN A CA 1
ATOM 760 C C . ASN A 1 102 ? 16.039 -1.887 -3.126 1.00 83.75 102 ASN A C 1
ATOM 762 O O . ASN A 1 102 ? 16.807 -2.810 -3.409 1.00 83.75 102 ASN A O 1
ATOM 766 N N . PRO A 1 103 ? 15.661 -0.979 -4.046 1.00 73.38 103 PRO A N 1
ATOM 767 C CA . PRO A 1 103 ? 16.153 -0.980 -5.425 1.00 73.38 103 PRO A CA 1
ATOM 768 C C . PRO A 1 103 ? 17.680 -0.856 -5.551 1.00 73.38 103 PRO A C 1
ATOM 770 O O . PRO A 1 103 ? 18.245 -1.275 -6.556 1.00 73.38 103 PRO A O 1
ATOM 773 N N . ASP A 1 104 ? 18.345 -0.282 -4.542 1.00 74.06 104 ASP A N 1
ATOM 774 C CA . ASP A 1 104 ? 19.807 -0.164 -4.446 1.00 74.06 104 ASP A CA 1
ATOM 775 C C . ASP A 1 104 ? 20.498 -1.487 -4.045 1.00 74.06 104 ASP A C 1
ATOM 777 O O . ASP A 1 104 ? 21.725 -1.556 -4.011 1.00 74.06 104 ASP A O 1
ATOM 781 N N . GLY A 1 105 ? 19.720 -2.538 -3.755 1.00 72.44 105 GLY A N 1
ATOM 782 C CA . GLY A 1 105 ? 20.195 -3.844 -3.300 1.00 72.44 105 GLY A CA 1
ATOM 783 C C . GLY A 1 105 ? 20.348 -3.970 -1.781 1.00 72.44 105 GLY A C 1
ATOM 784 O O . GLY A 1 105 ? 20.602 -5.076 -1.301 1.00 72.44 105 GLY A O 1
ATOM 785 N N . SER A 1 106 ? 20.157 -2.888 -1.019 1.00 79.56 106 SER A N 1
ATOM 786 C CA . SER A 1 106 ? 20.208 -2.897 0.447 1.00 79.56 106 SER A CA 1
ATOM 787 C C . SER A 1 106 ? 19.046 -3.696 1.031 1.00 79.56 106 SER A C 1
ATOM 789 O O . SER A 1 106 ? 17.898 -3.524 0.617 1.00 79.56 106 SER A O 1
ATOM 791 N N . MET A 1 107 ? 19.327 -4.561 2.007 1.00 82.50 107 MET A N 1
ATOM 792 C CA . MET A 1 107 ? 18.308 -5.353 2.692 1.00 82.50 107 MET A CA 1
ATOM 793 C C . MET A 1 107 ? 18.055 -4.826 4.104 1.00 82.50 107 MET A C 1
ATOM 795 O O . MET A 1 107 ? 18.959 -4.412 4.824 1.00 82.50 107 MET A O 1
ATOM 799 N N . MET A 1 108 ? 16.801 -4.862 4.526 1.00 84.56 108 MET A N 1
ATOM 800 C CA . MET A 1 108 ? 16.343 -4.495 5.856 1.00 84.56 108 MET A CA 1
ATOM 801 C C . MET A 1 108 ? 15.487 -5.628 6.409 1.00 84.56 108 MET A C 1
ATOM 803 O O . MET A 1 108 ? 14.638 -6.181 5.710 1.00 84.56 108 MET A O 1
ATOM 807 N N . ARG A 1 109 ? 15.683 -5.953 7.683 1.00 87.50 109 ARG A N 1
ATOM 808 C CA . ARG A 1 109 ? 14.848 -6.899 8.422 1.00 87.50 109 ARG A CA 1
ATOM 809 C C . ARG A 1 109 ? 13.989 -6.130 9.410 1.00 87.50 109 ARG A C 1
ATOM 811 O O . ARG A 1 109 ? 14.495 -5.293 10.154 1.00 87.50 109 ARG A O 1
ATOM 818 N N . PHE A 1 110 ? 12.702 -6.430 9.436 1.00 83.62 110 PHE A N 1
ATOM 819 C CA . PHE A 1 110 ? 11.809 -5.933 10.465 1.00 83.62 110 PHE A CA 1
ATOM 820 C C . PHE A 1 110 ? 12.050 -6.710 11.758 1.00 83.62 110 PHE A C 1
ATOM 822 O O . PHE A 1 110 ? 11.917 -7.936 11.791 1.00 83.62 110 PHE A O 1
ATOM 829 N N . ASP A 1 111 ? 12.420 -5.998 12.815 1.00 83.06 111 ASP A N 1
ATOM 830 C CA . ASP A 1 111 ? 12.542 -6.566 14.148 1.00 83.06 111 ASP A CA 1
ATOM 831 C C . ASP A 1 111 ? 11.239 -6.337 14.923 1.00 83.06 111 ASP A C 1
ATOM 833 O O . ASP A 1 111 ? 10.869 -5.208 15.246 1.00 83.06 111 ASP A O 1
ATOM 837 N N . THR A 1 112 ? 10.524 -7.426 15.209 1.00 75.25 112 THR A N 1
ATOM 838 C CA . THR A 1 112 ? 9.228 -7.395 15.898 1.00 75.25 112 THR A CA 1
ATOM 839 C C . THR A 1 112 ? 9.329 -6.953 17.355 1.00 75.25 112 THR A C 1
ATOM 841 O O . THR A 1 112 ? 8.331 -6.487 17.900 1.00 75.25 112 THR A O 1
ATOM 844 N N . GLU A 1 113 ? 10.497 -7.085 17.992 1.00 75.44 113 GLU A N 1
ATOM 845 C CA . GLU A 1 113 ? 10.687 -6.677 19.392 1.00 75.44 113 GLU A CA 1
ATOM 846 C C . GLU A 1 113 ? 10.887 -5.164 19.524 1.00 75.44 113 GLU A C 1
ATOM 848 O O . GLU A 1 113 ? 10.360 -4.543 20.448 1.00 75.44 113 GLU A O 1
ATOM 853 N N . SER A 1 114 ? 11.615 -4.559 18.583 1.00 75.00 114 SER A N 1
ATOM 854 C CA . SER A 1 114 ? 11.858 -3.112 18.553 1.00 75.00 114 SER A CA 1
ATOM 855 C C . SER A 1 114 ? 10.841 -2.333 17.713 1.00 75.00 114 SER A C 1
ATOM 857 O O . SER A 1 114 ? 10.739 -1.113 17.854 1.00 75.00 114 SER A O 1
ATOM 859 N N . GLY A 1 115 ? 10.086 -3.011 16.843 1.00 79.19 115 GLY A N 1
ATOM 860 C CA . GLY A 1 115 ? 9.184 -2.381 15.876 1.00 79.19 115 GLY A CA 1
ATOM 861 C C . GLY A 1 115 ? 9.918 -1.553 14.815 1.00 79.19 115 GLY A C 1
ATOM 862 O O . GLY A 1 115 ? 9.303 -0.710 14.160 1.00 79.19 115 GLY A O 1
ATOM 863 N N . ALA A 1 116 ? 11.229 -1.758 14.668 1.00 81.88 116 ALA A N 1
ATOM 864 C CA . ALA A 1 116 ? 12.092 -0.985 13.791 1.00 81.88 116 ALA A CA 1
ATOM 865 C C . ALA A 1 116 ? 12.629 -1.834 12.632 1.00 81.88 116 ALA A C 1
ATOM 867 O O . ALA A 1 116 ? 12.772 -3.055 12.718 1.00 81.88 116 ALA A O 1
ATOM 868 N N . TRP A 1 117 ? 12.961 -1.157 11.535 1.00 82.50 117 TRP A N 1
ATOM 869 C CA . TRP A 1 117 ? 13.677 -1.757 10.415 1.00 82.50 117 TRP A CA 1
ATOM 870 C C . TRP A 1 117 ? 15.176 -1.693 10.685 1.00 82.50 117 TRP A C 1
ATOM 872 O O . TRP A 1 117 ? 15.751 -0.609 10.790 1.00 82.50 117 TRP A O 1
ATOM 882 N N . VAL A 1 118 ? 15.802 -2.859 10.805 1.00 84.69 118 VAL A N 1
ATOM 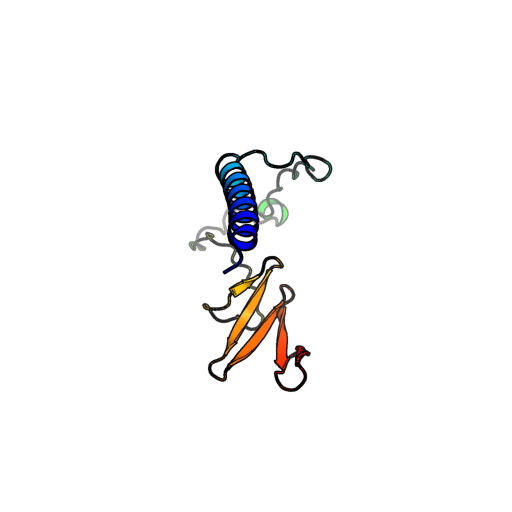883 C CA . VAL A 1 118 ? 17.241 -2.989 11.028 1.00 84.69 118 VAL A CA 1
ATOM 884 C C . VAL A 1 118 ? 17.914 -3.288 9.687 1.00 84.69 118 VAL A C 1
ATOM 886 O O . VAL A 1 118 ? 17.548 -4.275 9.042 1.00 84.69 118 VAL A O 1
ATOM 889 N N . PRO A 1 119 ? 18.883 -2.470 9.238 1.00 81.38 119 PRO A N 1
ATOM 890 C CA . PRO A 1 119 ? 19.625 -2.755 8.017 1.00 81.38 119 PRO A CA 1
ATOM 891 C C . PRO A 1 119 ? 20.454 -4.034 8.187 1.00 81.38 119 PRO A C 1
ATOM 893 O O . PRO A 1 119 ? 21.119 -4.228 9.207 1.00 81.38 119 PRO A O 1
ATOM 896 N N . HIS A 1 120 ? 20.406 -4.903 7.183 1.00 68.81 120 HIS A N 1
ATOM 897 C CA . HIS A 1 120 ? 21.189 -6.129 7.095 1.00 68.81 120 HIS A CA 1
ATOM 898 C C . HIS A 1 120 ? 22.207 -5.952 5.961 1.00 68.81 120 HIS A C 1
ATOM 900 O O . HIS A 1 120 ? 21.807 -5.737 4.817 1.00 68.81 120 HIS A O 1
ATOM 906 N N . GLN A 1 121 ? 23.502 -5.952 6.302 1.00 57.72 121 GLN A N 1
ATOM 907 C CA . GLN A 1 121 ? 24.603 -5.874 5.331 1.00 57.72 121 GLN A CA 1
ATOM 908 C C . GLN A 1 121 ? 24.936 -7.248 4.763 1.00 57.72 121 GLN A C 1
ATOM 910 O O . GLN A 1 121 ? 24.975 -8.206 5.567 1.00 57.72 121 GLN A O 1
#

pLDDT: mean 70.51, std 15.35, range [37.81, 94.25]

Solvent-accessible surface area (backbone atoms only — not comparable to full-atom values): 8041 Å² total; per-residue (Å²): 128,69,65,68,56,59,51,55,52,51,54,53,51,54,52,53,50,50,53,53,50,49,53,71,70,52,79,79,74,72,77,88,77,86,77,91,76,86,66,77,78,71,81,83,74,64,64,54,71,74,67,66,61,68,83,83,75,66,88,80,74,90,74,83,91,75,76,90,67,80,85,68,92,48,82,81,72,58,95,82,38,48,70,47,100,84,57,28,37,34,36,68,51,99,88,67,47,41,38,36,31,41,78,89,53,53,35,31,36,51,38,83,89,78,76,41,78,43,80,50,132